Protein AF-A0A8W8MGQ2-F1 (afdb_monomer)

Sequence (92 aa):
MRILNDQNQEVIHLSRPLRCSSWWCPCYLQNVVVEAPPGMIVGYVCQFWSLCKPGLRIKNATEEIVLSIKGSGCQVNICGDINFDVSIVLSP

Secondary structure (DSSP, 8-state):
-EEE-TTS-EEEEEE-------TT-S----EEEEESSTT-EEEEEEEE--SSS-EEEEEETT--EEEEEEPPS----SS-----EEEE----

Solvent-accessible surface area (backbone atoms only — not comparable to full-atom values): 5503 Å² total; per-residue (Å²): 90,78,42,59,51,98,83,72,44,69,47,34,32,38,51,64,72,95,57,71,88,66,92,85,58,91,82,47,69,47,54,31,45,35,16,58,49,66,93,37,71,54,23,35,42,34,41,47,90,54,99,57,29,62,29,40,34,36,22,39,66,86,66,48,58,50,34,38,40,35,45,60,61,67,98,77,66,87,87,64,89,82,64,66,50,76,44,76,45,78,78,131

Radius of gyration: 15.2 Å; Cα contacts (8 Å, |Δi|>4): 183; chains: 1; bounding box: 41×40×29 Å

Mean predicted aligned error: 7.96 Å

Organism: Magallana gigas (NCBI:txid29159)

Foldseek 3Di:
DFDADPVRHTFKDKDWDDDDDDPPDPRHWTKIFIAGRPPHTQWIWTWDDDPFWTKIFTAGPVRDGQKIKTWDGDPPDPDDDTDIDMDGDPDD

Structure (mmCIF, N/CA/C/O backbone):
data_AF-A0A8W8MGQ2-F1
#
_entry.id   AF-A0A8W8MGQ2-F1
#
loop_
_atom_site.group_PDB
_atom_site.id
_atom_site.type_symbol
_atom_site.label_atom_id
_atom_site.label_alt_id
_atom_site.label_comp_id
_atom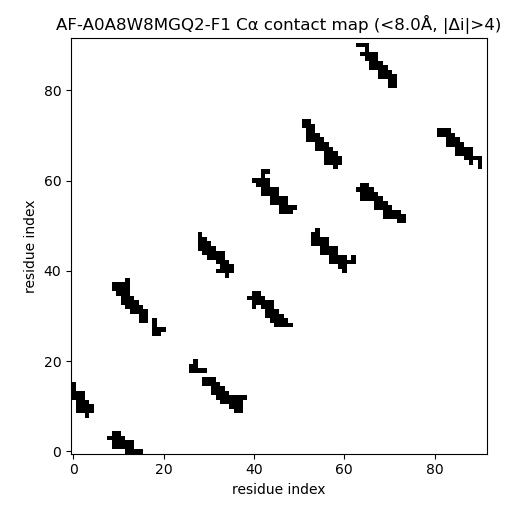_site.label_asym_id
_atom_site.label_entity_id
_atom_site.label_seq_id
_atom_site.pdbx_PDB_ins_code
_atom_site.Cartn_x
_atom_site.Cartn_y
_atom_site.Cartn_z
_atom_site.occupancy
_atom_site.B_iso_or_equiv
_atom_site.auth_seq_id
_atom_site.auth_comp_id
_atom_site.auth_asym_id
_atom_site.auth_atom_id
_atom_site.pdbx_PDB_model_num
ATOM 1 N N . MET A 1 1 ? -7.698 6.180 4.898 1.00 91.12 1 MET A N 1
ATOM 2 C CA . MET A 1 1 ? -8.542 6.820 3.863 1.00 91.12 1 MET A CA 1
ATOM 3 C C . MET A 1 1 ? -9.796 5.976 3.727 1.00 91.12 1 MET A C 1
ATOM 5 O O . MET A 1 1 ? -9.691 4.766 3.864 1.00 91.12 1 MET A O 1
ATOM 9 N N . ARG A 1 2 ? -10.957 6.606 3.539 1.00 94.62 2 ARG A N 1
ATOM 10 C CA . ARG A 1 2 ? -12.268 5.942 3.546 1.00 94.62 2 ARG A CA 1
ATOM 11 C C . ARG A 1 2 ? -12.911 6.144 2.180 1.00 94.62 2 ARG A C 1
ATOM 13 O O . ARG A 1 2 ? -12.912 7.275 1.696 1.00 94.62 2 ARG A O 1
ATOM 20 N N . ILE A 1 3 ? -13.415 5.080 1.571 1.00 95.88 3 ILE A N 1
ATOM 21 C CA . ILE A 1 3 ? -14.221 5.151 0.350 1.00 95.88 3 ILE A CA 1
ATOM 22 C C . ILE A 1 3 ? -15.662 4.884 0.763 1.00 95.88 3 ILE A C 1
ATOM 24 O O . ILE A 1 3 ? -15.956 3.861 1.386 1.00 95.88 3 ILE A O 1
ATOM 28 N N . LEU A 1 4 ? -16.532 5.839 0.450 1.00 97.06 4 LEU A N 1
ATOM 29 C CA . LEU A 1 4 ? -17.940 5.810 0.822 1.00 97.06 4 LEU A CA 1
ATOM 30 C C . LEU A 1 4 ? -18.799 5.486 -0.403 1.00 97.06 4 LEU A C 1
ATOM 32 O O . LEU A 1 4 ? -18.426 5.831 -1.526 1.00 97.06 4 LEU A O 1
ATOM 36 N N . ASN A 1 5 ? -19.942 4.840 -0.185 1.00 95.88 5 ASN A N 1
ATOM 37 C CA . ASN A 1 5 ? -20.999 4.755 -1.191 1.00 95.88 5 ASN A CA 1
ATOM 38 C C . ASN A 1 5 ? -21.826 6.060 -1.241 1.00 95.88 5 ASN A C 1
ATOM 40 O O . ASN A 1 5 ? -21.579 7.014 -0.501 1.00 95.88 5 ASN A O 1
ATOM 44 N N . ASP A 1 6 ? -22.831 6.088 -2.111 1.00 97.50 6 ASP A N 1
ATOM 45 C CA . ASP A 1 6 ? -23.814 7.169 -2.257 1.00 97.50 6 ASP A CA 1
ATOM 46 C C . ASP A 1 6 ? -24.638 7.437 -0.982 1.00 97.50 6 ASP A C 1
ATOM 48 O O . ASP A 1 6 ? -25.120 8.549 -0.776 1.00 97.50 6 ASP A O 1
ATOM 52 N N . GLN A 1 7 ? -24.746 6.449 -0.092 1.00 97.31 7 GLN A N 1
ATOM 53 C CA . GLN A 1 7 ? -25.406 6.549 1.212 1.00 97.31 7 GLN A CA 1
ATOM 54 C C . GLN A 1 7 ? -24.466 6.993 2.352 1.00 97.31 7 GLN A C 1
ATOM 56 O O . GLN A 1 7 ? -24.842 6.905 3.522 1.00 97.31 7 GLN A O 1
ATOM 61 N N . ASN A 1 8 ? -23.249 7.470 2.052 1.00 95.88 8 ASN A N 1
ATOM 62 C CA . ASN A 1 8 ? -22.213 7.840 3.033 1.00 95.88 8 ASN A CA 1
ATOM 63 C C . ASN A 1 8 ? -21.756 6.696 3.964 1.00 95.88 8 ASN A C 1
ATOM 65 O O . ASN A 1 8 ? -21.142 6.939 5.007 1.00 95.88 8 ASN A O 1
ATOM 69 N N . GLN A 1 9 ? -22.010 5.443 3.595 1.00 96.00 9 GLN A N 1
ATOM 70 C CA . GLN A 1 9 ? -21.512 4.276 4.314 1.00 96.00 9 GLN A CA 1
ATOM 71 C C . GLN A 1 9 ? -20.135 3.890 3.789 1.00 96.00 9 GLN A C 1
ATOM 73 O O . GLN A 1 9 ? -19.871 3.925 2.588 1.00 96.00 9 GLN A O 1
ATOM 78 N N . GLU A 1 10 ? -19.246 3.501 4.695 1.00 96.56 10 GLU A N 1
ATOM 79 C CA . GLU A 1 10 ? -17.895 3.096 4.327 1.00 96.56 10 GLU A CA 1
ATOM 80 C C . GLU A 1 10 ? -17.882 1.685 3.742 1.00 96.56 10 GLU A C 1
ATOM 82 O O . GLU A 1 10 ? -18.246 0.722 4.415 1.00 96.56 10 GLU A O 1
ATOM 87 N N . VAL A 1 11 ? -17.441 1.580 2.488 1.00 97.00 11 VAL A N 1
ATOM 88 C CA . VAL A 1 11 ? -17.373 0.313 1.746 1.00 97.00 11 VAL A CA 1
ATOM 89 C C . VAL A 1 11 ? -15.949 -0.214 1.622 1.00 97.00 11 VAL A C 1
ATOM 91 O O . VAL A 1 11 ? -15.757 -1.426 1.603 1.00 97.00 11 VAL A O 1
ATOM 94 N N . ILE A 1 12 ? -14.954 0.678 1.568 1.00 97.31 12 ILE A N 1
ATOM 95 C CA . ILE A 1 12 ? -13.537 0.302 1.535 1.00 97.31 12 ILE A CA 1
ATOM 96 C C . ILE A 1 12 ? -12.763 1.176 2.518 1.00 97.31 12 ILE A C 1
ATOM 98 O O . ILE A 1 12 ? -12.821 2.410 2.448 1.00 97.31 12 ILE A O 1
ATOM 102 N N . HIS A 1 13 ? -11.992 0.533 3.392 1.00 96.81 13 HIS A N 1
ATOM 103 C CA . HIS A 1 13 ? -11.038 1.194 4.271 1.00 96.81 13 HIS A CA 1
ATOM 104 C C . HIS A 1 13 ? -9.611 0.975 3.763 1.00 96.81 13 HIS A C 1
ATOM 106 O O . HIS A 1 13 ? -9.185 -0.147 3.498 1.00 96.81 13 HIS A O 1
ATOM 112 N N . LEU A 1 14 ? -8.865 2.069 3.612 1.00 95.19 14 LEU A N 1
ATOM 113 C CA . LEU A 1 14 ? -7.467 2.062 3.191 1.00 95.19 14 LEU A CA 1
ATOM 114 C C . LEU A 1 14 ? -6.581 2.540 4.343 1.00 95.19 14 LEU A C 1
ATOM 116 O O . LEU A 1 14 ? -6.517 3.746 4.625 1.00 95.19 14 LEU A O 1
ATOM 120 N N . SER A 1 15 ? -5.852 1.630 4.981 1.00 93.44 15 SER A N 1
ATOM 121 C CA . SER A 1 15 ? -4.909 1.977 6.049 1.00 93.44 15 SER A CA 1
ATOM 122 C C . SER A 1 15 ? -3.508 2.165 5.474 1.00 93.44 15 SER A C 1
ATOM 124 O O . SER A 1 15 ? -2.898 1.226 4.964 1.00 93.44 15 SER A O 1
ATOM 126 N N . ARG A 1 16 ? -2.982 3.393 5.557 1.00 87.69 16 ARG A N 1
ATOM 127 C CA . ARG A 1 16 ? -1.631 3.750 5.101 1.00 87.69 16 ARG A CA 1
ATOM 128 C C . ARG A 1 16 ? -0.804 4.230 6.298 1.00 87.69 16 ARG A C 1
ATOM 130 O O . ARG A 1 16 ? -1.188 5.225 6.912 1.00 87.69 16 ARG A O 1
ATOM 137 N N . PRO A 1 17 ? 0.328 3.585 6.622 1.00 78.19 17 PRO A N 1
ATOM 138 C CA . PRO A 1 17 ? 1.241 4.088 7.634 1.00 78.19 17 PRO A CA 1
ATOM 139 C C . PRO A 1 17 ? 1.874 5.394 7.148 1.00 78.19 17 PRO A C 1
ATOM 141 O O . PRO A 1 17 ? 2.151 5.562 5.954 1.00 78.19 17 PRO A O 1
ATOM 144 N N . LEU A 1 18 ? 2.107 6.323 8.076 1.00 61.19 18 LEU A N 1
ATOM 145 C CA . LEU A 1 18 ? 2.794 7.575 7.782 1.00 61.19 18 LEU A CA 1
ATOM 146 C C . LEU A 1 18 ? 4.207 7.260 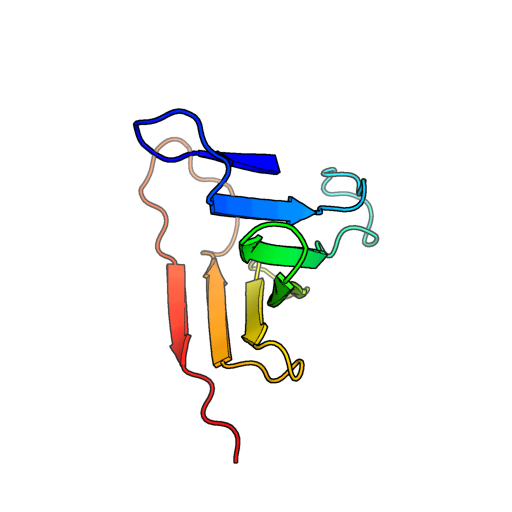7.289 1.00 61.19 18 LEU A C 1
ATOM 148 O O . LEU A 1 18 ?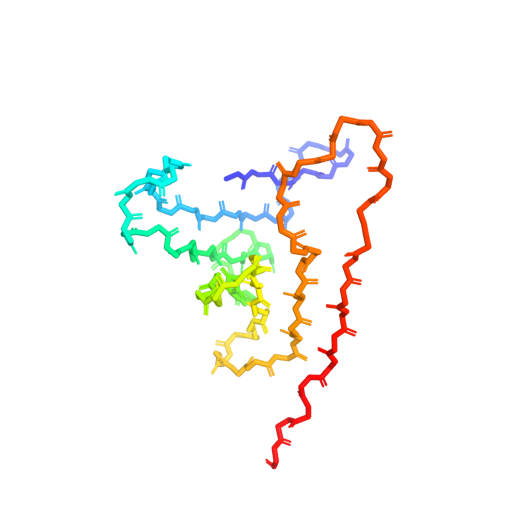 5.037 6.719 8.015 1.00 61.19 18 LEU A O 1
ATOM 152 N N . ARG A 1 19 ? 4.461 7.581 6.024 1.00 65.06 19 ARG A N 1
ATOM 153 C CA . ARG A 1 19 ? 5.784 7.534 5.406 1.00 65.06 19 ARG A CA 1
ATOM 154 C C . ARG A 1 19 ? 5.988 8.864 4.704 1.00 65.06 19 ARG A C 1
ATOM 156 O O . ARG A 1 19 ? 5.027 9.423 4.167 1.00 65.06 19 ARG A O 1
ATOM 163 N N . CYS A 1 20 ? 7.208 9.390 4.766 1.00 57.53 20 CYS A N 1
ATOM 164 C CA . CYS A 1 20 ? 7.550 10.651 4.119 1.00 57.53 20 CYS A CA 1
ATOM 165 C C . CYS A 1 20 ? 7.203 10.594 2.607 1.00 57.53 20 CYS A C 1
ATOM 167 O O . CYS A 1 20 ? 6.976 9.514 2.065 1.00 57.53 20 CYS A O 1
ATOM 169 N N . SER A 1 21 ? 7.173 11.737 1.905 1.00 55.81 21 SER A N 1
ATOM 170 C CA . SER A 1 21 ? 7.079 11.820 0.424 1.00 55.81 21 SER A CA 1
ATOM 171 C C . SER A 1 21 ? 8.254 12.531 -0.298 1.00 55.81 21 SER A C 1
ATOM 173 O O . SER A 1 21 ? 8.209 12.681 -1.513 1.00 55.81 21 SER A O 1
ATOM 175 N N . SER A 1 22 ? 9.295 12.980 0.417 1.00 52.56 22 SER A N 1
ATOM 176 C CA . SER A 1 22 ? 10.525 13.569 -0.130 1.00 52.56 22 SER A CA 1
ATOM 177 C C . SER A 1 22 ? 11.376 12.624 -0.998 1.00 52.56 22 SER A C 1
ATOM 179 O O . SER A 1 22 ? 11.601 11.462 -0.669 1.00 52.56 22 SER A O 1
ATOM 181 N N . TRP A 1 23 ? 11.929 13.185 -2.076 1.00 48.62 23 TRP A N 1
ATOM 182 C CA . TRP A 1 23 ? 12.788 12.533 -3.073 1.00 48.62 23 TRP A CA 1
ATOM 183 C C . TRP A 1 23 ? 14.165 12.077 -2.532 1.00 48.62 23 TRP A C 1
ATOM 185 O O . TRP A 1 23 ? 14.857 11.313 -3.196 1.00 48.62 23 TRP A O 1
ATOM 195 N N . TRP A 1 24 ? 14.586 12.522 -1.336 1.00 52.34 24 TRP A N 1
ATOM 196 C CA . TRP A 1 24 ? 15.965 12.339 -0.832 1.00 52.34 24 TRP A CA 1
ATOM 197 C C . TRP A 1 24 ? 16.167 11.290 0.262 1.00 52.34 24 TRP A C 1
ATOM 199 O O . TRP A 1 24 ? 17.284 11.153 0.753 1.00 52.34 24 TRP A O 1
ATOM 209 N N . CYS A 1 25 ? 15.144 10.543 0.675 1.00 49.75 25 CYS A N 1
ATOM 210 C CA . CYS A 1 25 ? 15.376 9.396 1.556 1.00 49.75 25 CYS A CA 1
ATOM 211 C C . CYS A 1 25 ? 14.876 8.109 0.868 1.00 49.75 25 CYS A C 1
ATOM 213 O O . CYS A 1 25 ? 13.912 8.144 0.113 1.00 49.75 25 CYS A O 1
ATOM 215 N N . PRO A 1 26 ? 15.545 6.960 1.054 1.00 51.44 26 PRO A N 1
ATOM 216 C CA . PRO A 1 26 ? 15.117 5.676 0.488 1.00 51.44 26 PRO A CA 1
ATOM 217 C C . PRO A 1 26 ? 14.045 4.962 1.341 1.00 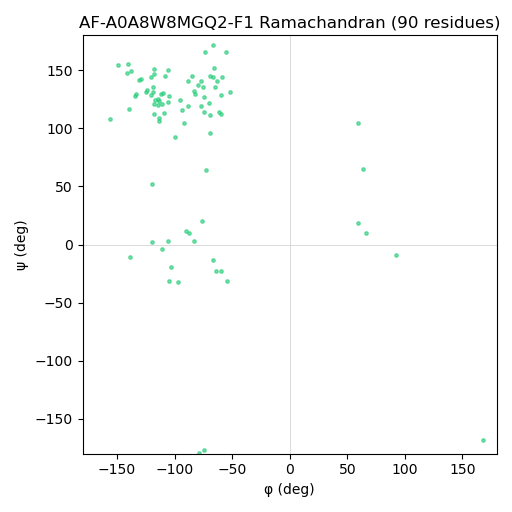51.44 26 PRO A C 1
ATOM 219 O O . PRO A 1 26 ? 13.593 3.872 1.008 1.00 51.44 26 PRO A O 1
ATOM 222 N N . CYS A 1 27 ? 13.587 5.586 2.428 1.00 51.66 27 CYS A N 1
ATOM 223 C CA . CYS A 1 27 ? 12.655 5.067 3.432 1.00 51.66 27 CYS A CA 1
ATOM 224 C C . CYS A 1 27 ? 11.134 4.997 3.052 1.00 51.66 27 CYS A C 1
ATOM 226 O O . CYS A 1 27 ? 10.286 4.929 3.940 1.00 51.66 27 CYS A O 1
ATOM 228 N N . TYR A 1 28 ? 10.746 5.005 1.763 1.00 57.44 28 TYR A N 1
ATOM 229 C CA . TYR A 1 28 ? 9.424 5.520 1.303 1.00 57.44 28 TYR A CA 1
ATOM 230 C C . TY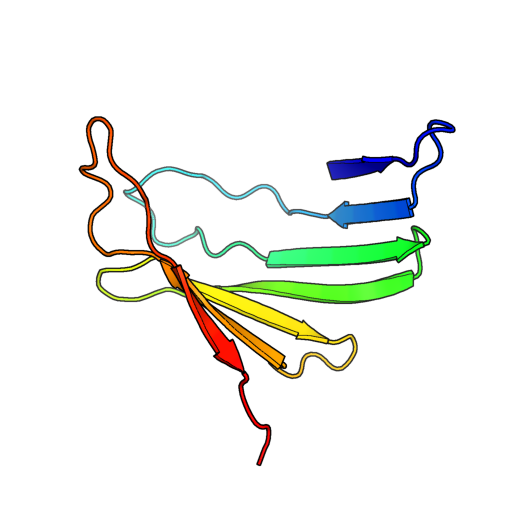R A 1 28 ? 8.428 4.497 0.768 1.00 57.44 28 TYR A C 1
ATOM 232 O O . TYR A 1 28 ? 7.313 4.880 0.412 1.00 57.44 28 TYR A O 1
ATOM 240 N N . LEU A 1 29 ? 8.799 3.220 0.667 1.00 71.50 29 LEU A N 1
ATOM 241 C CA . LEU A 1 29 ? 7.938 2.237 0.011 1.00 71.50 29 LEU A CA 1
ATOM 242 C C . LEU A 1 29 ? 6.592 2.156 0.724 1.00 71.50 29 LEU A C 1
ATOM 244 O O . LEU A 1 29 ? 6.520 1.756 1.882 1.00 71.50 29 LEU A O 1
ATOM 248 N N . GLN A 1 30 ? 5.526 2.598 0.057 1.00 78.88 30 GLN A N 1
ATOM 249 C CA . GLN A 1 30 ? 4.173 2.587 0.597 1.00 78.88 30 GLN A CA 1
ATOM 250 C C . GLN A 1 30 ? 3.653 1.157 0.732 1.00 78.88 30 GLN A C 1
ATOM 252 O O . GLN A 1 30 ? 3.967 0.285 -0.065 1.00 78.88 30 GLN A O 1
ATOM 257 N N . ASN A 1 31 ? 2.865 0.916 1.770 1.00 88.00 31 ASN A N 1
ATOM 258 C CA . ASN A 1 31 ? 2.162 -0.334 1.992 1.00 88.00 31 ASN A CA 1
ATOM 259 C C . ASN A 1 31 ? 0.793 0.069 2.506 1.00 88.00 31 ASN A C 1
ATOM 261 O O . ASN A 1 31 ? 0.712 0.738 3.533 1.00 88.00 31 ASN A O 1
ATOM 265 N N . VAL A 1 32 ? -0.240 -0.254 1.751 1.00 93.19 32 VAL A N 1
ATOM 266 C CA . VAL A 1 32 ? -1.616 0.106 2.056 1.00 93.19 32 VAL A CA 1
ATOM 267 C C . VAL A 1 32 ? -2.380 -1.185 2.254 1.00 93.19 32 VAL A C 1
ATOM 269 O O . VAL A 1 32 ? -2.372 -2.043 1.374 1.00 93.19 32 VAL A O 1
ATOM 272 N N . VAL A 1 33 ? -3.024 -1.313 3.407 1.00 95.38 33 VAL A N 1
ATOM 273 C CA . VAL A 1 33 ? -3.970 -2.399 3.670 1.00 95.38 33 VAL A CA 1
ATOM 274 C C . VAL A 1 33 ? -5.315 -1.987 3.089 1.00 95.38 33 VAL A C 1
ATOM 276 O O . VAL A 1 33 ? -5.744 -0.848 3.297 1.00 95.38 33 VAL A O 1
ATOM 279 N N . VAL A 1 34 ? -5.937 -2.891 2.337 1.00 96.62 34 VAL A N 1
ATOM 280 C CA . VAL A 1 34 ? -7.249 -2.688 1.723 1.00 96.62 34 VAL A CA 1
ATOM 281 C C . VAL A 1 34 ? -8.245 -3.604 2.413 1.00 96.62 34 VAL A C 1
ATOM 283 O O . VAL A 1 34 ? -8.095 -4.827 2.388 1.00 96.62 34 VAL A O 1
ATOM 286 N N . GLU A 1 35 ? -9.274 -3.009 3.001 1.00 97.12 35 GLU A N 1
ATOM 287 C CA . GLU A 1 35 ? -10.360 -3.725 3.662 1.00 97.12 35 GLU A CA 1
ATOM 288 C C . GLU A 1 35 ? -11.685 -3.419 2.972 1.00 97.12 35 GLU A C 1
ATOM 290 O O . GLU A 1 35 ? -11.955 -2.257 2.669 1.00 97.12 35 GLU A O 1
ATOM 295 N N . ALA A 1 36 ? -12.507 -4.437 2.726 1.00 95.62 36 ALA A N 1
ATOM 296 C CA . ALA A 1 36 ? -13.826 -4.281 2.118 1.00 95.62 36 ALA A CA 1
ATOM 297 C C . ALA A 1 36 ? -14.743 -5.464 2.491 1.00 95.62 36 ALA A C 1
ATOM 299 O O . ALA A 1 36 ? -14.534 -6.551 1.951 1.00 95.62 36 ALA A O 1
ATOM 300 N N . PRO A 1 37 ? -15.763 -5.296 3.362 1.00 94.44 37 PRO A N 1
ATOM 301 C CA . PRO A 1 37 ? -16.089 -4.096 4.145 1.00 94.44 37 PRO A CA 1
ATOM 302 C C . PRO A 1 37 ? -15.010 -3.782 5.205 1.00 94.44 37 PRO A C 1
ATOM 304 O O . PRO A 1 37 ? -14.104 -4.594 5.411 1.00 94.44 37 PRO A O 1
ATOM 307 N N . PRO A 1 38 ? -15.077 -2.625 5.893 1.00 94.12 38 PRO A N 1
ATOM 308 C CA . PRO A 1 38 ? -14.125 -2.280 6.952 1.00 94.12 38 PRO A CA 1
ATOM 309 C C . PRO A 1 38 ? -14.000 -3.393 8.001 1.00 94.12 38 PRO A C 1
ATOM 311 O O . PRO A 1 38 ? -15.008 -3.904 8.491 1.00 94.12 38 PRO A O 1
ATOM 314 N N . GLY A 1 39 ? -12.765 -3.775 8.333 1.00 92.69 39 GLY A N 1
ATOM 315 C CA . GLY A 1 39 ? -12.459 -4.905 9.217 1.00 92.69 39 GLY A CA 1
ATOM 316 C C . GLY A 1 39 ? -12.229 -6.253 8.519 1.00 92.69 39 GLY A C 1
ATOM 317 O O . GLY A 1 39 ? -11.764 -7.183 9.175 1.00 92.69 39 GLY A O 1
ATOM 318 N N . MET A 1 40 ? -12.491 -6.379 7.210 1.00 96.19 40 MET A N 1
ATOM 319 C CA . MET A 1 40 ? -12.134 -7.568 6.425 1.00 96.19 40 MET A CA 1
ATOM 320 C C . MET A 1 40 ? -11.069 -7.232 5.383 1.00 96.19 40 MET A C 1
ATOM 322 O O . MET A 1 40 ? -11.358 -6.579 4.382 1.00 96.19 40 MET A O 1
ATOM 326 N N . ILE A 1 41 ? -9.843 -7.714 5.594 1.00 96.31 41 ILE A N 1
ATOM 327 C CA . ILE A 1 41 ? -8.728 -7.503 4.663 1.00 96.31 41 ILE A CA 1
ATOM 328 C C . ILE A 1 41 ? -8.970 -8.303 3.380 1.00 96.31 41 ILE A C 1
ATOM 330 O O . ILE A 1 41 ? -9.081 -9.527 3.410 1.00 96.31 41 ILE A O 1
ATOM 334 N N . VAL A 1 42 ? -8.999 -7.604 2.246 1.00 96.31 42 VAL A N 1
ATOM 335 C CA . VAL A 1 42 ? -9.131 -8.211 0.909 1.00 96.31 42 VAL A CA 1
ATOM 336 C C . VAL A 1 42 ? -7.806 -8.245 0.151 1.00 96.31 42 VAL A C 1
ATOM 338 O O . VAL A 1 42 ? -7.643 -9.027 -0.786 1.00 96.31 42 VAL A O 1
ATOM 341 N N . GLY A 1 43 ? -6.842 -7.418 0.557 1.00 96.00 43 GLY A N 1
ATOM 342 C CA . GLY A 1 43 ? -5.521 -7.402 -0.048 1.00 96.00 43 GLY A CA 1
ATOM 343 C C . GLY A 1 43 ? -4.672 -6.209 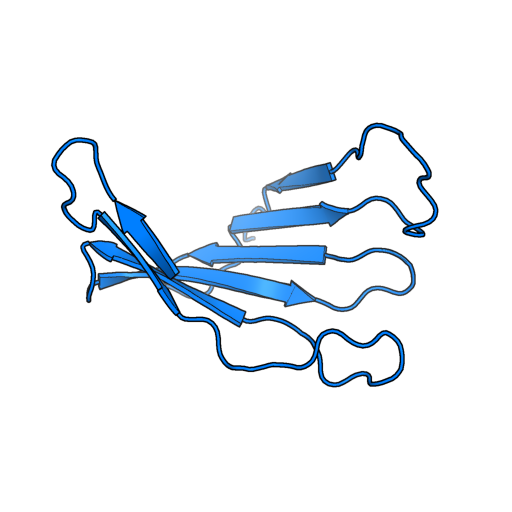0.360 1.00 96.00 43 GLY A C 1
ATOM 344 O O . GLY A 1 43 ? -4.991 -5.457 1.285 1.00 96.00 43 GLY A O 1
ATOM 345 N N . TYR A 1 44 ? -3.570 -6.037 -0.365 1.00 95.06 44 TYR A N 1
ATOM 346 C CA . TYR A 1 44 ? -2.553 -5.038 -0.058 1.00 95.06 44 TYR A CA 1
ATOM 347 C C . TYR A 1 44 ? -2.066 -4.340 -1.323 1.00 95.06 44 TYR A C 1
ATOM 349 O O . TYR A 1 44 ? -1.973 -4.940 -2.393 1.00 95.06 44 TYR A O 1
ATOM 357 N N . VAL A 1 45 ? -1.677 -3.076 -1.189 1.00 93.31 45 VAL A N 1
ATOM 358 C CA . VAL A 1 45 ? -0.982 -2.331 -2.242 1.00 93.31 45 VAL A CA 1
ATOM 359 C C . VAL A 1 45 ? 0.393 -1.949 -1.726 1.00 93.31 45 VAL A C 1
ATOM 361 O O . VAL A 1 45 ? 0.526 -1.122 -0.823 1.00 93.31 45 VAL A O 1
ATOM 364 N N . CYS A 1 46 ? 1.431 -2.539 -2.308 1.00 89.12 46 CYS A N 1
ATOM 365 C CA . CYS A 1 46 ? 2.813 -2.284 -1.925 1.00 89.12 46 CYS A CA 1
ATOM 366 C C . CYS A 1 46 ? 3.544 -1.550 -3.047 1.00 89.12 46 CYS A C 1
ATOM 368 O O . CYS A 1 46 ? 3.562 -2.000 -4.191 1.00 89.12 46 CYS A O 1
ATOM 370 N N . GLN A 1 47 ? 4.209 -0.450 -2.720 1.00 85.62 47 GLN A N 1
ATOM 371 C CA . GLN A 1 47 ? 5.166 0.172 -3.615 1.00 85.62 47 GLN A CA 1
ATOM 372 C C . GLN A 1 47 ? 6.467 -0.625 -3.600 1.00 85.62 47 GLN A C 1
ATOM 374 O O . GLN A 1 47 ? 6.925 -1.065 -2.545 1.00 85.62 47 GLN A O 1
ATOM 379 N N . PHE A 1 48 ? 7.087 -0.774 -4.763 1.00 79.50 48 PHE A N 1
ATOM 380 C CA . PHE A 1 48 ? 8.442 -1.291 -4.885 1.00 79.50 48 PHE A CA 1
ATOM 381 C C . PHE A 1 48 ? 9.348 -0.238 -5.508 1.00 79.50 48 PHE A C 1
ATOM 383 O O . PHE A 1 48 ? 8.915 0.624 -6.278 1.00 79.50 48 PHE A O 1
ATOM 390 N N . TRP A 1 49 ? 10.621 -0.304 -5.138 1.00 70.44 49 TRP A N 1
ATOM 391 C CA . TRP A 1 49 ? 11.623 0.584 -5.691 1.00 70.44 49 TRP A CA 1
ATOM 392 C C . TRP A 1 49 ? 12.044 0.078 -7.068 1.00 70.44 49 TRP A C 1
ATOM 394 O O . TRP A 1 49 ? 12.253 -1.120 -7.264 1.00 70.44 49 TRP A O 1
ATOM 404 N N . SER A 1 50 ? 12.189 0.992 -8.021 1.00 67.75 50 SER A N 1
ATOM 405 C CA . SER A 1 50 ? 12.870 0.714 -9.279 1.00 67.75 50 SER A CA 1
ATOM 406 C C . SER A 1 50 ? 13.706 1.923 -9.686 1.00 67.75 50 SER A C 1
ATOM 408 O O . SER A 1 50 ? 13.407 3.046 -9.281 1.00 67.75 50 SER A O 1
ATOM 410 N N . LEU A 1 51 ? 14.748 1.679 -10.485 1.00 59.38 51 LEU A N 1
ATOM 411 C CA . LEU A 1 51 ? 15.807 2.644 -10.793 1.00 59.38 51 LEU A CA 1
ATOM 412 C C . LEU A 1 51 ? 15.290 3.983 -11.354 1.00 59.38 51 LEU A C 1
ATOM 414 O O . LEU A 1 51 ? 15.909 5.019 -11.136 1.00 59.38 51 LEU A O 1
ATOM 418 N N . CYS A 1 52 ? 14.171 3.974 -12.08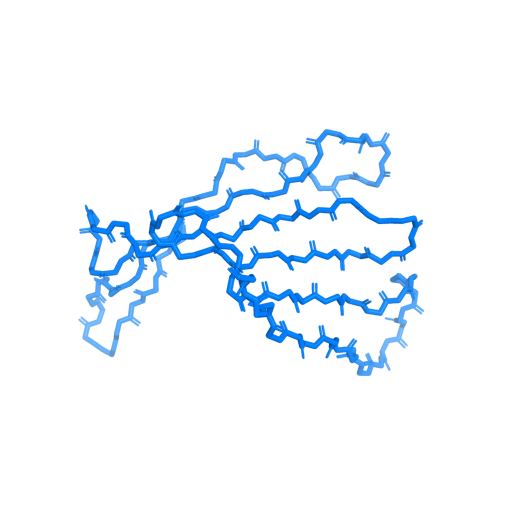7 1.00 61.81 52 CYS A N 1
ATOM 419 C CA . CYS A 1 52 ? 13.672 5.169 -12.780 1.00 61.81 52 CYS A CA 1
ATOM 420 C C . CYS A 1 52 ? 12.151 5.369 -12.702 1.00 61.81 52 CYS A C 1
ATOM 422 O O . CYS A 1 52 ? 11.660 6.415 -13.125 1.00 61.81 52 CYS A O 1
ATOM 424 N N . LYS A 1 53 ? 11.389 4.376 -12.220 1.00 66.94 53 LYS A N 1
ATOM 425 C CA . LYS A 1 53 ? 9.920 4.347 -12.314 1.00 66.94 53 LYS A CA 1
ATOM 426 C C . LYS A 1 53 ? 9.287 3.964 -10.971 1.00 66.94 53 LYS A C 1
ATOM 428 O O . LYS A 1 53 ? 9.666 2.938 -10.403 1.00 66.94 53 LYS A O 1
ATOM 433 N N . PRO A 1 54 ? 8.307 4.713 -10.444 1.00 72.25 54 PRO A N 1
ATOM 434 C CA . PRO A 1 54 ? 7.535 4.222 -9.311 1.00 72.25 54 PRO A CA 1
ATOM 435 C C . PRO A 1 54 ? 6.744 2.982 -9.743 1.00 72.25 54 PRO A C 1
ATOM 437 O O . PRO A 1 54 ? 6.158 2.955 -10.826 1.00 72.25 54 PRO A O 1
ATOM 440 N N . GLY A 1 55 ? 6.742 1.947 -8.908 1.00 82.69 55 GLY A N 1
ATOM 441 C CA . GLY A 1 55 ? 6.009 0.718 -9.173 1.00 82.69 55 GLY A CA 1
ATOM 442 C C . GLY A 1 55 ? 5.132 0.323 -7.996 1.00 82.69 55 GLY A C 1
ATOM 443 O O . GLY A 1 55 ? 5.536 0.478 -6.845 1.00 82.69 55 GLY A O 1
ATOM 444 N N . LEU A 1 56 ? 3.944 -0.198 -8.282 1.00 88.94 56 LEU A N 1
ATOM 445 C CA . LEU A 1 56 ? 3.019 -0.771 -7.314 1.00 88.94 56 LEU A CA 1
ATOM 446 C C . LEU A 1 56 ? 2.804 -2.255 -7.623 1.00 88.94 56 LEU A C 1
ATOM 448 O O . LEU A 1 56 ? 2.806 -2.692 -8.776 1.00 88.94 56 LEU A O 1
ATOM 452 N N . ARG A 1 57 ? 2.611 -3.034 -6.570 1.00 91.88 57 ARG A N 1
ATOM 453 C CA . ARG A 1 57 ? 2.170 -4.425 -6.611 1.00 91.88 57 ARG A CA 1
ATOM 454 C C . ARG A 1 57 ? 0.871 -4.514 -5.835 1.00 91.88 57 ARG A C 1
ATOM 456 O O . ARG A 1 57 ? 0.808 -4.048 -4.697 1.00 91.88 57 ARG A O 1
ATOM 463 N N . ILE A 1 58 ? -0.135 -5.101 -6.462 1.00 94.19 58 ILE A N 1
ATOM 464 C CA . ILE A 1 58 ? -1.396 -5.441 -5.818 1.00 94.19 58 ILE A CA 1
ATOM 465 C C . ILE A 1 58 ? -1.270 -6.888 -5.379 1.00 94.19 58 ILE A C 1
ATOM 467 O O . ILE A 1 58 ? -0.960 -7.764 -6.191 1.00 94.19 58 ILE A O 1
ATOM 471 N N . LYS A 1 59 ? -1.487 -7.106 -4.089 1.00 94.50 59 LYS A N 1
ATOM 472 C CA . LYS A 1 59 ? -1.529 -8.420 -3.476 1.00 94.50 59 LYS A CA 1
ATOM 473 C C . LYS A 1 59 ? -2.959 -8.769 -3.087 1.00 94.50 59 LYS A C 1
ATOM 475 O O . LYS A 1 59 ? -3.699 -7.887 -2.650 1.00 94.50 59 LYS A O 1
ATOM 480 N N . ASN A 1 60 ? -3.319 -10.039 -3.203 1.00 93.81 60 ASN A N 1
ATOM 481 C CA . ASN A 1 60 ? -4.548 -10.569 -2.613 1.00 93.81 60 ASN A CA 1
ATOM 482 C C . ASN A 1 60 ? -4.405 -10.726 -1.080 1.00 93.81 60 ASN A C 1
ATOM 484 O O . ASN A 1 60 ? -3.383 -10.364 -0.489 1.00 93.81 60 ASN A O 1
ATOM 488 N N . ALA A 1 61 ? -5.437 -11.267 -0.429 1.00 92.94 61 ALA A N 1
ATOM 489 C CA . ALA A 1 61 ? -5.439 -11.527 1.011 1.00 92.94 61 ALA A CA 1
ATOM 490 C C . ALA A 1 61 ? -4.391 -12.568 1.461 1.00 92.94 61 ALA A C 1
ATOM 492 O O . ALA A 1 61 ? -3.975 -12.538 2.615 1.00 92.94 61 ALA A O 1
ATOM 493 N N . THR A 1 62 ? -3.928 -13.452 0.566 1.00 93.38 62 THR A N 1
ATOM 494 C CA . THR A 1 62 ? -2.846 -14.424 0.827 1.00 93.38 62 THR A CA 1
ATOM 495 C C . THR A 1 62 ? -1.450 -13.856 0.542 1.00 93.38 62 THR A C 1
ATOM 497 O O . THR A 1 62 ? -0.467 -14.590 0.564 1.00 93.38 62 THR A O 1
ATOM 500 N N . GLU A 1 63 ? -1.345 -12.543 0.310 1.00 90.25 63 GLU A N 1
ATOM 501 C CA . GLU A 1 63 ? -0.120 -11.813 -0.034 1.00 90.25 63 GLU A CA 1
ATOM 502 C C . GLU A 1 63 ? 0.518 -12.139 -1.398 1.00 90.25 63 GLU A C 1
ATOM 504 O O . GLU A 1 63 ? 1.609 -11.642 -1.715 1.00 90.25 63 GLU A O 1
ATOM 509 N N . GLU A 1 64 ? -0.168 -12.891 -2.249 1.00 93.12 64 GLU A N 1
ATOM 510 C CA . GLU A 1 64 ? 0.286 -13.200 -3.601 1.00 93.12 64 GLU A CA 1
ATOM 511 C C . GLU A 1 64 ? 0.093 -11.992 -4.510 1.00 93.12 64 GLU A C 1
ATOM 513 O O . GLU A 1 64 ? -0.949 -11.333 -4.500 1.00 93.12 64 GLU A O 1
ATOM 518 N N . ILE A 1 65 ? 1.106 -11.695 -5.322 1.00 92.75 65 ILE A N 1
ATOM 519 C CA . ILE A 1 65 ? 1.050 -10.585 -6.271 1.00 92.75 65 ILE A CA 1
ATOM 520 C C . ILE A 1 65 ? 0.141 -10.995 -7.425 1.00 92.75 65 ILE A C 1
ATOM 522 O O . ILE A 1 65 ? 0.501 -11.867 -8.206 1.00 92.75 65 ILE A O 1
ATOM 526 N N . VAL A 1 66 ? -0.995 -10.318 -7.558 1.00 93.94 66 VAL A N 1
ATOM 527 C CA . VAL A 1 66 ? -1.960 -10.555 -8.641 1.00 93.94 66 VAL A CA 1
ATOM 528 C C . VAL A 1 66 ? -1.769 -9.576 -9.796 1.00 93.94 66 VAL A C 1
ATOM 530 O O . VAL A 1 66 ? -1.979 -9.917 -10.958 1.00 93.94 66 VAL A O 1
ATOM 533 N N . LEU A 1 67 ? -1.331 -8.349 -9.495 1.00 92.88 67 LEU A N 1
ATOM 534 C CA . LEU A 1 67 ? -1.120 -7.301 -10.492 1.00 92.88 67 LEU A CA 1
ATOM 535 C C . LEU A 1 67 ? 0.135 -6.493 -10.169 1.00 92.88 67 LEU A C 1
ATOM 537 O O . LEU A 1 67 ? 0.460 -6.237 -9.005 1.00 92.88 67 LEU A O 1
ATOM 541 N N . SER A 1 68 ? 0.809 -6.015 -11.210 1.00 91.62 68 SER A N 1
ATOM 542 C CA . SER A 1 68 ? 1.875 -5.025 -11.101 1.00 91.62 68 SER A CA 1
ATOM 543 C C . SER A 1 68 ? 1.576 -3.819 -11.979 1.00 91.62 68 SER A C 1
ATOM 545 O O . SER A 1 68 ? 1.258 -3.958 -13.157 1.00 91.62 68 SER A O 1
ATOM 547 N N . ILE A 1 69 ? 1.708 -2.634 -11.388 1.00 89.25 69 ILE A N 1
ATOM 548 C CA . ILE A 1 69 ? 1.532 -1.345 -12.051 1.00 89.25 69 ILE A CA 1
ATOM 549 C C . ILE A 1 69 ? 2.891 -0.649 -12.067 1.00 89.25 69 ILE A C 1
ATOM 551 O O . ILE A 1 69 ? 3.492 -0.439 -11.011 1.00 89.25 69 ILE A O 1
ATOM 555 N N . LYS A 1 70 ? 3.392 -0.268 -13.239 1.00 85.75 70 LYS A N 1
ATOM 556 C CA . LYS A 1 70 ? 4.619 0.525 -13.392 1.00 85.75 70 LYS A CA 1
ATOM 557 C C . LYS A 1 70 ? 4.273 1.890 -13.974 1.00 85.75 70 LYS A C 1
ATOM 559 O O . LYS A 1 70 ? 3.656 1.981 -15.030 1.00 85.75 70 LYS A O 1
ATOM 564 N N . GLY A 1 71 ? 4.686 2.950 -13.287 1.00 74.69 71 GLY A N 1
ATOM 565 C CA . GLY A 1 71 ? 4.552 4.316 -13.788 1.00 74.69 71 GLY A CA 1
ATOM 566 C C . GLY A 1 71 ? 5.548 4.637 -14.903 1.00 74.69 71 GLY A C 1
ATOM 567 O O . GLY A 1 71 ? 6.535 3.923 -15.109 1.00 74.69 71 GLY A O 1
ATOM 568 N N . SER A 1 72 ? 5.315 5.741 -15.609 1.00 66.56 72 SER A N 1
ATOM 569 C CA . SER A 1 72 ? 6.298 6.322 -16.524 1.00 66.56 72 SER A CA 1
ATOM 570 C C . SER A 1 72 ? 7.524 6.847 -15.756 1.00 66.56 72 SER A C 1
ATOM 572 O O . SER A 1 72 ? 7.471 7.132 -14.558 1.00 66.56 72 SER A O 1
ATOM 574 N N . GLY A 1 73 ? 8.680 6.863 -16.425 1.00 55.31 73 GLY A N 1
ATOM 575 C CA . GLY A 1 73 ? 9.947 7.257 -15.804 1.00 55.31 73 GLY A CA 1
ATOM 576 C C . GLY A 1 73 ? 10.118 8.767 -15.851 1.00 55.31 73 GLY A C 1
ATOM 577 O O . GLY A 1 73 ? 9.717 9.370 -16.838 1.00 55.31 73 GLY A O 1
ATOM 578 N N . CYS A 1 74 ? 10.731 9.332 -14.806 1.00 53.06 74 CYS A N 1
ATOM 579 C CA . CYS A 1 74 ? 10.949 10.770 -14.594 1.00 53.06 74 CYS A CA 1
ATOM 580 C C . CYS A 1 74 ? 9.653 11.603 -14.537 1.00 53.06 74 CYS A C 1
ATOM 582 O O . CYS A 1 74 ? 9.051 11.940 -15.551 1.00 53.06 74 CYS A O 1
ATOM 584 N N . GLN A 1 75 ? 9.254 12.009 -13.327 1.00 51.78 75 GLN A N 1
ATOM 585 C CA . GLN A 1 75 ? 8.170 12.972 -13.089 1.00 51.78 75 GLN A CA 1
ATOM 586 C C . GLN A 1 75 ? 8.603 14.403 -13.464 1.00 51.78 75 GLN A C 1
ATOM 588 O O . GLN A 1 75 ? 8.689 15.281 -12.612 1.00 51.78 75 GLN A O 1
ATOM 593 N N . VAL A 1 76 ? 8.886 14.640 -14.745 1.00 49.84 76 VAL A N 1
ATOM 594 C CA . VAL A 1 76 ? 9.040 15.985 -15.322 1.00 49.84 76 VAL A CA 1
ATOM 595 C C . VAL A 1 76 ? 7.988 16.165 -16.417 1.00 49.84 76 VAL A C 1
ATOM 597 O O . VAL A 1 76 ? 8.299 16.489 -17.554 1.00 49.84 76 VAL A O 1
ATOM 600 N N . ASN A 1 77 ? 6.721 15.908 -16.085 1.00 48.62 77 ASN A N 1
ATOM 601 C CA . ASN A 1 77 ? 5.601 16.249 -16.960 1.00 48.62 77 ASN A CA 1
ATOM 602 C C . ASN A 1 77 ? 4.974 17.551 -16.464 1.00 48.62 77 ASN A C 1
ATOM 604 O O . ASN A 1 77 ? 4.085 17.558 -15.615 1.00 48.62 77 ASN A O 1
ATOM 608 N N . ILE A 1 78 ? 5.445 18.663 -17.025 1.00 48.81 78 ILE A N 1
ATOM 609 C CA . ILE A 1 78 ? 4.655 19.888 -17.119 1.00 48.81 78 ILE A CA 1
ATOM 610 C C . ILE A 1 78 ? 3.544 19.576 -18.136 1.00 48.81 78 ILE A C 1
ATOM 612 O O . ILE A 1 78 ? 3.775 19.622 -19.338 1.00 48.81 78 ILE A O 1
ATOM 616 N N . CYS A 1 79 ? 2.364 19.191 -17.640 1.00 54.25 79 CYS A N 1
ATOM 617 C CA . CYS A 1 79 ? 1.114 19.068 -18.407 1.00 54.25 79 CYS A CA 1
ATOM 618 C C . CYS A 1 79 ? 1.089 18.012 -19.540 1.00 54.25 79 CYS A C 1
ATOM 620 O O . CYS A 1 79 ? 0.898 18.361 -20.702 1.00 54.25 79 CYS A O 1
ATOM 622 N N . GLY A 1 80 ? 1.201 16.718 -19.214 1.00 62.22 80 GLY A N 1
ATOM 623 C CA . GLY A 1 80 ? 0.978 15.630 -20.181 1.00 62.22 80 GLY A CA 1
ATOM 624 C C . GLY A 1 80 ? 0.425 14.354 -19.542 1.00 62.22 80 GLY A C 1
ATOM 625 O O . GLY A 1 80 ? 0.653 14.115 -18.352 1.00 62.22 80 GLY A O 1
ATOM 626 N N . ASP A 1 81 ? -0.281 13.542 -20.336 1.00 68.38 81 ASP A N 1
ATOM 627 C CA . ASP A 1 81 ? -0.860 12.267 -19.899 1.00 68.38 81 ASP A CA 1
ATOM 628 C C . ASP A 1 81 ? 0.208 11.304 -19.366 1.00 68.38 81 ASP A C 1
ATOM 630 O O . ASP A 1 81 ? 1.345 11.245 -19.848 1.00 68.38 81 ASP A O 1
ATOM 634 N N . ILE A 1 82 ? -0.164 10.536 -18.341 1.00 70.31 82 ILE A N 1
ATOM 635 C CA . ILE A 1 82 ? 0.715 9.562 -17.695 1.00 70.31 82 ILE A CA 1
ATOM 636 C C . ILE A 1 82 ? 0.235 8.165 -18.065 1.00 70.31 82 ILE A C 1
ATOM 638 O O . ILE A 1 82 ? -0.825 7.723 -17.628 1.00 70.31 82 ILE A O 1
ATOM 642 N N . ASN A 1 83 ? 1.057 7.451 -18.831 1.00 76.88 83 ASN A N 1
ATOM 643 C CA . ASN A 1 83 ? 0.814 6.049 -19.136 1.00 76.88 83 ASN A CA 1
ATOM 644 C C . ASN A 1 83 ? 1.318 5.161 -17.994 1.00 76.88 83 ASN A C 1
ATOM 646 O O . ASN A 1 83 ? 2.477 5.259 -17.577 1.00 76.88 83 ASN A O 1
ATOM 6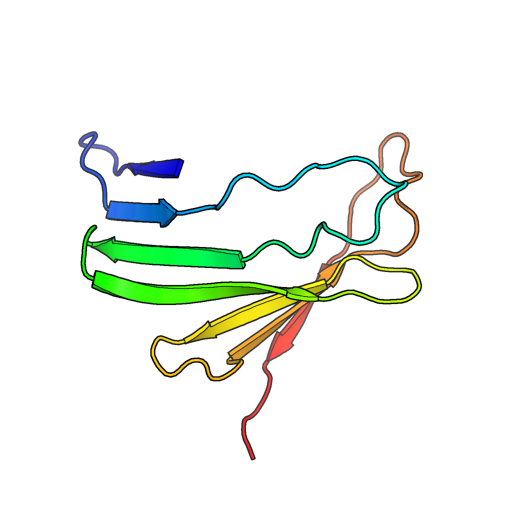50 N N . PHE A 1 84 ? 0.447 4.267 -17.532 1.00 82.81 84 PHE A N 1
ATOM 651 C CA . PHE A 1 84 ? 0.771 3.223 -16.568 1.00 82.81 84 PHE A CA 1
ATOM 652 C C . PHE A 1 84 ? 0.745 1.869 -17.265 1.00 82.81 84 PHE A C 1
ATOM 654 O O . PHE A 1 8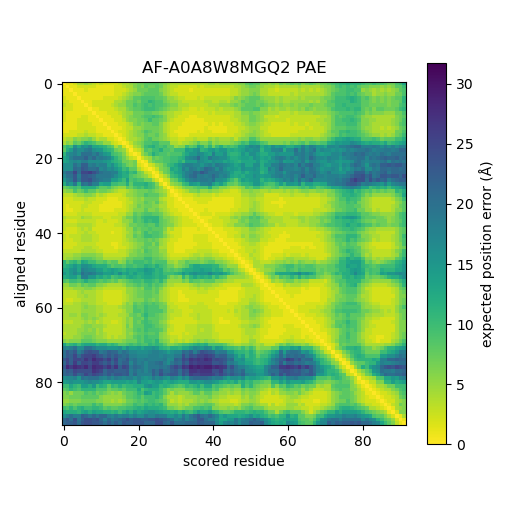4 ? -0.216 1.534 -17.952 1.00 82.81 84 PHE A O 1
ATOM 661 N N . ASP A 1 85 ? 1.803 1.092 -17.071 1.00 85.81 85 ASP A N 1
ATOM 662 C CA . ASP A 1 85 ? 1.883 -0.282 -17.550 1.00 85.81 85 ASP A CA 1
ATOM 663 C C . ASP A 1 85 ? 1.305 -1.211 -16.478 1.00 85.81 85 ASP A C 1
ATOM 665 O O . ASP A 1 85 ? 1.794 -1.228 -15.343 1.00 85.81 85 ASP A O 1
ATOM 669 N N . VAL A 1 86 ? 0.239 -1.936 -16.822 1.00 89.75 86 VAL A N 1
ATOM 670 C CA . VAL A 1 86 ? -0.475 -2.846 -15.921 1.00 89.75 86 VAL A CA 1
ATOM 671 C C . VAL A 1 86 ? -0.303 -4.266 -16.436 1.00 89.75 86 VAL A C 1
ATOM 673 O O . VAL A 1 86 ? -0.729 -4.598 -17.538 1.00 89.75 86 VAL A O 1
ATOM 676 N N . SER A 1 87 ? 0.293 -5.117 -15.609 1.00 90.00 87 SER A N 1
ATOM 677 C CA . SER A 1 87 ? 0.566 -6.516 -15.937 1.00 90.00 87 SER A CA 1
ATOM 678 C C . SER A 1 87 ? -0.051 -7.444 -14.897 1.00 90.00 87 SER A C 1
ATOM 680 O O . SER A 1 87 ? 0.085 -7.222 -13.691 1.00 90.00 87 SER A O 1
ATOM 682 N N . ILE A 1 88 ? -0.734 -8.488 -15.373 1.00 88.19 88 ILE A N 1
ATOM 683 C CA . ILE A 1 88 ? -1.165 -9.609 -14.536 1.00 88.19 88 ILE A CA 1
ATOM 684 C C . ILE A 1 88 ? 0.068 -10.452 -14.248 1.00 88.19 88 ILE A C 1
ATOM 686 O O . ILE A 1 88 ? 0.789 -10.846 -15.166 1.00 88.19 88 ILE A O 1
ATOM 690 N N . VAL A 1 89 ? 0.316 -10.709 -12.970 1.00 79.88 89 VAL A N 1
ATOM 691 C CA . VAL A 1 89 ? 1.376 -11.626 -12.567 1.00 79.88 89 VAL A CA 1
ATOM 692 C C . VAL A 1 89 ? 0.722 -12.992 -12.440 1.00 79.88 89 VAL A C 1
ATOM 694 O O . VAL A 1 89 ? -0.040 -13.234 -11.512 1.00 79.88 89 VAL A O 1
ATOM 697 N N . LEU A 1 90 ? 0.967 -13.866 -13.417 1.00 64.00 90 LEU A N 1
ATOM 698 C CA . LEU A 1 90 ? 0.602 -15.271 -13.291 1.00 64.00 90 LEU A CA 1
ATOM 699 C C . LEU A 1 90 ? 1.524 -15.870 -12.224 1.00 64.00 90 LEU A C 1
ATOM 701 O O . LEU A 1 90 ? 2.739 -15.934 -12.425 1.00 64.00 90 LEU A O 1
ATOM 705 N N . SER A 1 91 ? 0.965 -16.235 -11.072 1.00 55.03 91 SER A N 1
ATOM 706 C CA . SER A 1 91 ? 1.659 -17.098 -10.118 1.00 55.03 91 SER A CA 1
ATOM 707 C C . SER A 1 91 ? 1.968 -18.431 -10.820 1.00 55.03 91 SER A C 1
ATOM 709 O O . SER A 1 91 ? 1.054 -18.972 -11.450 1.00 55.03 91 SER A O 1
ATOM 711 N N . PRO A 1 92 ? 3.221 -18.918 -10.791 1.00 56.19 92 PRO A N 1
ATOM 712 C CA . PRO A 1 92 ? 3.584 -20.209 -11.373 1.00 56.19 92 PRO A CA 1
ATOM 713 C C . PRO A 1 92 ? 2.877 -21.381 -10.686 1.00 56.19 92 PRO A C 1
ATOM 715 O O . PRO A 1 92 ? 2.544 -21.251 -9.486 1.00 56.19 92 PRO A O 1
#

InterPro domains:
  IPR005552 Scramblase [PF03803] (1-87)
  IPR005552 Scramblase [PTHR23248] (1-86)

pLDDT: mean 80.05, std 16.88, range [48.62, 97.5]